Protein AF-A0A7L6AVQ7-F1 (afdb_monomer)

Organism: NCBI:txid2799669

Nearest PDB structures (foldseek):
  5x3t-assembly1_G  TM=7.100E-01  e=9.113E-01  Mycobacterium tuberculosis H37Rv
  6gts-assembly1_C-2  TM=5.602E-01  e=6.843E-01  Escherichia coli
  3d1l-assembly1_B  TM=2.870E-01  e=8.389E+00  Bacteroides fragilis NCTC 9343

Secondary structure (DSSP, 8-state):
-----PPPS------HHHHHHHHHHHHHTT--HHHHHHHHHHHHHTT----------HHHHHHHHHHHHHHHHHHHHHHHHHHHHHHHT--

Structure (mmCIF, N/CA/C/O backbone):
data_AF-A0A7L6AVQ7-F1
#
_entry.id   AF-A0A7L6AVQ7-F1
#
loop_
_atom_site.group_PDB
_atom_site.id
_atom_site.type_symbol
_atom_site.label_atom_id
_atom_site.label_alt_id
_atom_site.label_comp_id
_atom_site.label_asym_id
_atom_site.label_entity_id
_atom_site.label_seq_id
_atom_site.pdbx_PDB_ins_code
_atom_site.Cartn_x
_atom_site.Cartn_y
_atom_site.Cartn_z
_atom_site.occupancy
_atom_site.B_iso_or_equiv
_atom_site.auth_seq_id
_atom_site.auth_comp_id
_atom_site.auth_asym_id
_atom_site.auth_atom_id
_atom_site.pdbx_PDB_model_num
ATOM 1 N N . MET A 1 1 ? -19.656 -10.918 31.002 1.00 39.38 1 MET A N 1
ATOM 2 C CA . MET A 1 1 ? -19.060 -10.572 29.698 1.00 39.38 1 MET A CA 1
ATOM 3 C C . MET A 1 1 ? -17.697 -11.236 29.667 1.00 39.38 1 MET A C 1
ATOM 5 O O . MET A 1 1 ? -16.861 -10.882 30.482 1.00 39.38 1 MET A O 1
ATOM 9 N N . THR A 1 2 ? -17.517 -12.289 28.874 1.00 48.72 2 THR A N 1
ATOM 10 C CA . THR A 1 2 ? -16.214 -12.951 28.711 1.00 48.72 2 THR A CA 1
ATOM 11 C C . THR A 1 2 ? -15.403 -12.140 27.712 1.00 48.72 2 THR A C 1
ATOM 13 O O . THR A 1 2 ? -15.638 -12.239 26.510 1.00 48.72 2 THR A O 1
ATOM 16 N N . GLU A 1 3 ? -14.512 -11.286 28.213 1.00 60.28 3 GLU A N 1
ATOM 17 C CA . GLU A 1 3 ? -13.480 -10.653 27.394 1.00 60.28 3 GLU A CA 1
ATOM 18 C C . GLU A 1 3 ? -12.565 -11.758 26.868 1.00 60.28 3 GLU A C 1
ATOM 20 O O . GLU A 1 3 ? -11.874 -12.439 27.627 1.00 60.28 3 GLU A O 1
ATOM 25 N N . ASP A 1 4 ? -12.627 -11.987 25.561 1.00 62.00 4 ASP A N 1
ATOM 26 C CA . ASP A 1 4 ? -11.739 -12.898 24.860 1.00 62.00 4 ASP A CA 1
ATOM 27 C C . ASP A 1 4 ? -10.319 -12.305 24.902 1.00 62.00 4 ASP A C 1
ATOM 29 O O . ASP A 1 4 ? -9.929 -11.491 24.071 1.00 62.00 4 ASP A O 1
ATOM 33 N N . THR A 1 5 ? -9.557 -12.652 25.941 1.00 63.38 5 THR A N 1
ATOM 34 C CA . THR A 1 5 ? -8.178 -12.196 26.197 1.00 63.38 5 THR A CA 1
ATOM 35 C C . THR A 1 5 ? -7.145 -12.983 25.392 1.00 63.38 5 THR A C 1
ATOM 37 O O . THR A 1 5 ? -5.979 -13.078 25.785 1.00 63.38 5 THR A O 1
ATOM 40 N N . ARG A 1 6 ? -7.540 -13.572 24.254 1.00 65.25 6 ARG A N 1
ATOM 41 C CA . ARG A 1 6 ? -6.580 -14.240 23.378 1.00 65.25 6 ARG A CA 1
ATOM 42 C C . ARG A 1 6 ? -5.619 -13.169 22.845 1.00 65.25 6 ARG A C 1
ATOM 44 O O . ARG A 1 6 ? -6.080 -12.206 22.228 1.00 65.25 6 ARG A O 1
ATOM 51 N N . PRO A 1 7 ? -4.299 -13.282 23.101 1.00 59.19 7 PRO A N 1
ATOM 52 C CA . PRO A 1 7 ? -3.330 -12.350 22.542 1.00 59.19 7 PRO A CA 1
ATOM 53 C C . PRO A 1 7 ? -3.534 -12.324 21.032 1.00 59.19 7 PRO A C 1
ATOM 55 O O . PRO A 1 7 ? -3.707 -13.388 20.433 1.00 59.19 7 PRO A O 1
ATOM 58 N N . GLN A 1 8 ? -3.583 -11.121 20.449 1.00 57.97 8 GLN A N 1
ATOM 59 C CA . GLN A 1 8 ? -3.903 -10.959 19.033 1.00 57.97 8 GLN A CA 1
ATOM 60 C C . GLN A 1 8 ? -3.062 -11.941 18.214 1.00 57.97 8 GLN A C 1
ATOM 62 O O . GLN A 1 8 ? -1.828 -11.895 18.302 1.00 57.97 8 GLN A O 1
ATOM 67 N N . PRO A 1 9 ? -3.704 -12.891 17.512 1.00 59.72 9 PRO A N 1
ATOM 68 C CA . PRO A 1 9 ? -2.977 -13.978 16.901 1.00 59.72 9 PRO A CA 1
ATOM 69 C C . PRO A 1 9 ? -2.121 -13.375 15.790 1.00 59.72 9 PRO A C 1
ATOM 71 O O . PRO A 1 9 ? -2.636 -12.745 14.871 1.00 59.72 9 PRO A O 1
ATOM 74 N N . TYR A 1 10 ? -0.809 -13.574 15.921 1.00 56.84 10 TYR A N 1
ATOM 75 C CA . TYR A 1 10 ? 0.250 -13.156 15.001 1.00 56.84 10 TYR A CA 1
ATOM 76 C C . TYR A 1 10 ? 0.532 -11.645 14.978 1.00 56.84 10 TYR A C 1
ATOM 78 O O . TYR A 1 10 ? -0.119 -10.857 14.297 1.00 56.84 10 TYR A O 1
ATOM 86 N N . SER A 1 11 ? 1.607 -11.238 15.661 1.00 64.94 11 SER A N 1
ATOM 87 C CA . SER A 1 11 ? 2.246 -9.956 15.380 1.00 64.94 11 SER A CA 1
ATOM 88 C C . SER A 1 11 ? 2.827 -10.005 13.967 1.00 64.94 11 SER A C 1
ATOM 90 O O . SER A 1 11 ? 3.843 -10.658 13.717 1.00 64.94 11 SER A O 1
ATOM 92 N N . LEU A 1 12 ? 2.161 -9.340 13.019 1.00 69.62 12 LEU A N 1
ATOM 93 C CA . LEU A 1 12 ? 2.682 -9.185 11.667 1.00 69.62 12 LEU A CA 1
ATOM 94 C C . LEU A 1 12 ? 4.066 -8.526 11.761 1.00 69.62 12 LEU A C 1
ATOM 96 O O . LEU A 1 12 ? 4.195 -7.376 12.190 1.00 69.62 12 LEU A O 1
ATOM 100 N N . ARG A 1 13 ? 5.114 -9.270 11.391 1.00 76.25 13 ARG A N 1
ATOM 101 C CA . ARG A 1 13 ? 6.487 -8.759 11.328 1.00 76.25 13 ARG A CA 1
ATOM 102 C C . ARG A 1 13 ? 6.633 -7.900 10.079 1.00 76.25 13 ARG A C 1
ATOM 104 O O . ARG A 1 13 ? 7.149 -8.346 9.062 1.00 76.25 13 ARG A O 1
ATOM 111 N N . LEU A 1 14 ? 6.112 -6.683 10.161 1.00 76.56 14 LEU A N 1
ATOM 112 C CA . LEU A 1 14 ? 6.280 -5.657 9.142 1.00 76.56 14 LEU A CA 1
ATOM 113 C C . LEU A 1 14 ? 7.5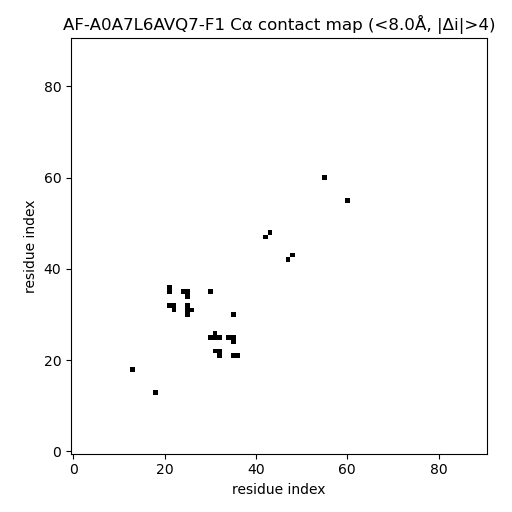92 -4.916 9.381 1.00 76.56 14 LEU A C 1
ATOM 115 O O . LEU A 1 14 ? 7.946 -4.621 10.526 1.00 76.56 14 LEU A O 1
ATOM 119 N N . GLU A 1 15 ? 8.281 -4.569 8.298 1.00 84.19 15 GLU A N 1
ATOM 120 C CA . GLU A 1 15 ? 9.369 -3.600 8.372 1.00 84.19 15 GLU A CA 1
ATOM 121 C C . GLU A 1 15 ? 8.857 -2.274 8.958 1.00 84.19 15 GLU A C 1
ATOM 123 O O . GLU A 1 15 ? 7.715 -1.874 8.685 1.00 84.19 15 GLU A O 1
ATOM 128 N N . PRO A 1 16 ? 9.676 -1.576 9.764 1.00 80.12 16 PRO A N 1
ATOM 129 C CA . PRO A 1 16 ? 9.242 -0.375 10.472 1.00 80.12 16 PRO A CA 1
ATOM 130 C C . PRO A 1 16 ? 8.778 0.731 9.516 1.00 80.12 16 PRO A C 1
ATOM 132 O O . PRO A 1 16 ? 7.815 1.433 9.823 1.00 80.12 16 PRO A O 1
ATOM 135 N N . GLU A 1 17 ? 9.391 0.844 8.335 1.00 84.19 17 GLU A N 1
ATOM 136 C CA . GLU A 1 17 ? 8.970 1.804 7.310 1.00 84.19 17 GLU A CA 1
ATOM 137 C C . GLU A 1 17 ? 7.582 1.482 6.755 1.00 84.19 17 GLU A C 1
ATOM 139 O O . GLU A 1 17 ? 6.711 2.351 6.684 1.00 84.19 17 GLU A O 1
ATOM 144 N N . THR A 1 18 ? 7.351 0.219 6.399 1.00 84.44 18 THR A N 1
ATOM 145 C CA . THR A 1 18 ? 6.065 -0.255 5.879 1.00 84.44 18 THR A CA 1
ATOM 146 C C . THR A 1 18 ? 4.962 -0.057 6.908 1.00 84.44 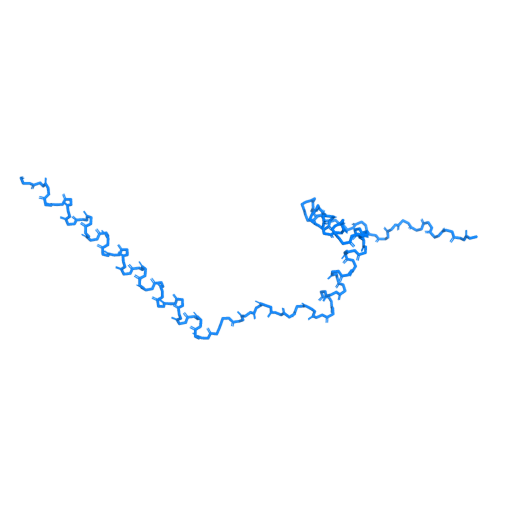18 THR A C 1
ATOM 148 O O . THR A 1 18 ? 3.889 0.452 6.587 1.00 84.44 18 THR A O 1
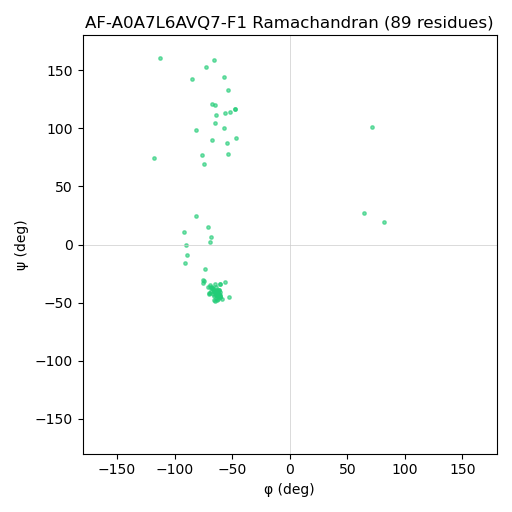ATOM 151 N N . ARG A 1 19 ? 5.243 -0.368 8.176 1.00 84.75 19 ARG A N 1
ATOM 152 C CA . ARG A 1 19 ? 4.307 -0.129 9.272 1.00 84.75 19 ARG A CA 1
ATOM 153 C C . ARG A 1 19 ? 3.965 1.357 9.419 1.00 84.75 19 ARG A C 1
ATOM 155 O O . ARG A 1 19 ? 2.788 1.684 9.536 1.00 84.75 19 ARG A O 1
ATOM 162 N N . ALA A 1 20 ? 4.955 2.249 9.361 1.00 85.69 20 ALA A N 1
ATOM 163 C CA . ALA A 1 20 ? 4.723 3.691 9.450 1.00 85.69 20 ALA A CA 1
ATOM 164 C C . ALA A 1 20 ? 3.830 4.210 8.309 1.00 85.69 20 ALA A C 1
ATOM 166 O O . ALA A 1 20 ? 2.936 5.026 8.543 1.00 85.69 20 ALA A O 1
ATOM 167 N N . ARG A 1 21 ? 4.016 3.698 7.084 1.00 87.31 21 ARG A N 1
ATOM 168 C CA . ARG A 1 21 ? 3.172 4.051 5.930 1.00 87.31 21 ARG A CA 1
ATOM 169 C C . ARG A 1 21 ? 1.723 3.614 6.132 1.00 87.31 21 ARG A C 1
ATOM 171 O O . ARG A 1 21 ? 0.811 4.415 5.935 1.00 87.31 21 ARG A O 1
ATOM 178 N N . ILE A 1 22 ? 1.504 2.372 6.562 1.00 87.44 22 ILE A N 1
ATOM 179 C CA . ILE A 1 22 ? 0.148 1.853 6.788 1.00 87.44 22 ILE A CA 1
ATOM 180 C C . ILE A 1 22 ? -0.513 2.578 7.970 1.00 87.44 22 ILE A C 1
ATOM 182 O O . ILE A 1 22 ? -1.692 2.909 7.895 1.00 87.44 22 ILE A O 1
ATOM 186 N N . GLU A 1 23 ? 0.229 2.909 9.032 1.00 87.00 23 GLU A N 1
ATOM 187 C CA . GLU A 1 23 ? -0.290 3.718 10.143 1.00 87.00 23 GLU A CA 1
ATOM 188 C C . GLU A 1 23 ? -0.700 5.130 9.697 1.00 87.00 23 GLU A C 1
ATOM 190 O O . GLU A 1 23 ? -1.732 5.634 10.145 1.00 87.00 23 GLU A O 1
ATOM 195 N N . ALA A 1 24 ? 0.061 5.769 8.805 1.00 89.75 24 ALA A N 1
ATOM 196 C CA . ALA A 1 24 ? -0.305 7.068 8.243 1.00 89.75 24 ALA A CA 1
ATOM 197 C C . ALA A 1 24 ? -1.600 6.984 7.418 1.00 89.75 24 ALA A C 1
ATOM 199 O O . ALA A 1 24 ? -2.496 7.812 7.592 1.00 89.75 24 ALA A O 1
ATOM 200 N N . LEU A 1 25 ? -1.737 5.946 6.586 1.00 88.12 25 LEU A N 1
ATOM 201 C CA . LEU A 1 25 ? -2.961 5.680 5.824 1.00 88.12 25 LEU A CA 1
ATOM 202 C C . LEU A 1 25 ? -4.152 5.381 6.741 1.00 88.12 25 LEU A C 1
ATOM 204 O O . LEU A 1 25 ? -5.247 5.896 6.520 1.00 88.12 25 LEU A O 1
ATOM 208 N N . ALA A 1 26 ? -3.949 4.593 7.795 1.00 88.88 26 ALA A N 1
ATOM 209 C CA . ALA A 1 26 ? -4.989 4.275 8.764 1.00 88.88 26 ALA A CA 1
ATOM 210 C C . ALA A 1 26 ? -5.479 5.541 9.486 1.00 88.88 26 ALA A C 1
ATOM 212 O O . ALA A 1 26 ? -6.685 5.775 9.567 1.00 88.88 26 ALA A O 1
ATOM 213 N N . LYS A 1 27 ? -4.553 6.409 9.922 1.00 89.31 27 LYS A N 1
ATOM 214 C CA . LYS A 1 27 ? -4.875 7.706 10.540 1.00 89.31 27 LYS A CA 1
ATOM 215 C C . LYS A 1 27 ? -5.633 8.629 9.590 1.00 89.31 27 LYS A C 1
ATOM 217 O O . LYS A 1 27 ? -6.621 9.222 10.009 1.00 89.31 27 LYS A O 1
ATOM 222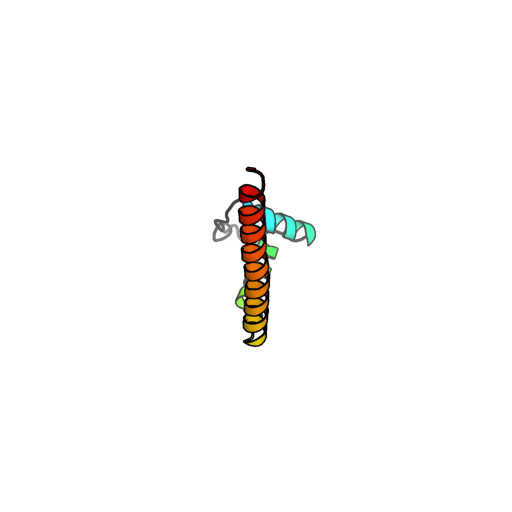 N N . ALA A 1 28 ? -5.218 8.715 8.325 1.00 90.12 28 ALA A N 1
ATOM 223 C CA . ALA A 1 28 ? -5.903 9.528 7.318 1.00 90.12 28 ALA A CA 1
ATOM 224 C C . ALA A 1 28 ? -7.357 9.076 7.087 1.00 90.12 28 ALA A C 1
ATOM 226 O O . ALA A 1 28 ? -8.235 9.903 6.868 1.00 90.12 28 ALA A O 1
ATOM 227 N N . ASN A 1 29 ? -7.617 7.771 7.194 1.00 87.00 29 ASN A N 1
ATOM 228 C CA . ASN A 1 29 ? -8.948 7.184 7.040 1.00 87.00 29 ASN A CA 1
ATOM 229 C C . ASN A 1 29 ? -9.744 7.086 8.356 1.00 87.00 29 ASN A C 1
ATOM 231 O O . ASN A 1 29 ? -10.864 6.574 8.348 1.00 87.00 29 ASN A O 1
ATOM 235 N N . GLY A 1 30 ? -9.182 7.525 9.489 1.00 90.19 30 GLY A N 1
ATOM 236 C CA . GLY A 1 30 ? -9.817 7.409 10.806 1.00 90.19 30 GLY A CA 1
ATOM 237 C C . GLY A 1 30 ? -10.016 5.964 11.283 1.00 90.19 30 GLY A C 1
ATOM 238 O O . GLY A 1 30 ? -10.948 5.686 12.034 1.00 90.19 30 GLY A O 1
ATOM 239 N N . ARG A 1 31 ? -9.176 5.025 10.829 1.00 88.19 31 ARG A N 1
ATOM 240 C CA . ARG A 1 31 ? -9.273 3.587 11.133 1.00 88.19 31 ARG A CA 1
ATOM 241 C C . ARG A 1 31 ? -8.102 3.110 11.987 1.00 88.19 31 ARG A C 1
ATOM 243 O O . ARG A 1 31 ? -7.047 3.738 12.044 1.00 88.19 31 ARG A O 1
ATOM 250 N N . SER A 1 32 ? -8.281 1.960 12.639 1.00 87.56 32 SER A N 1
ATOM 251 C CA . SER A 1 32 ? -7.178 1.272 13.317 1.00 87.56 32 SER A CA 1
ATOM 252 C C . SER A 1 32 ? -6.224 0.637 12.298 1.00 87.56 32 SER A C 1
ATOM 254 O O . SER A 1 32 ? -6.646 0.253 11.204 1.00 87.56 32 SER A O 1
ATOM 256 N N . LEU A 1 33 ? -4.949 0.486 12.672 1.00 85.38 33 LEU A N 1
ATOM 257 C CA . LEU A 1 33 ? -3.936 -0.166 11.834 1.00 85.38 33 LEU A CA 1
ATOM 258 C C . LEU A 1 33 ? -4.395 -1.558 11.375 1.00 85.38 33 LEU A C 1
ATOM 260 O O . LEU A 1 33 ? -4.308 -1.878 10.195 1.00 85.38 33 LEU A O 1
ATOM 264 N N . ASN A 1 34 ? -4.950 -2.356 12.287 1.00 84.81 34 ASN A N 1
ATOM 265 C CA . ASN A 1 34 ? -5.390 -3.718 11.985 1.00 84.81 34 ASN A CA 1
ATOM 266 C C . ASN A 1 34 ? -6.552 -3.740 10.992 1.00 84.81 34 ASN A C 1
ATOM 268 O O . ASN A 1 34 ? -6.562 -4.563 10.084 1.00 84.81 34 ASN A O 1
ATOM 272 N N . THR A 1 35 ? -7.507 -2.816 11.132 1.00 86.19 35 THR A N 1
ATOM 273 C CA . THR A 1 35 ? -8.620 -2.680 10.182 1.00 86.19 35 THR A CA 1
ATOM 274 C C . THR A 1 35 ? -8.108 -2.311 8.793 1.00 86.19 35 THR A C 1
ATOM 276 O O . THR A 1 35 ? -8.571 -2.869 7.806 1.00 86.19 35 THR A O 1
ATOM 279 N N . GLN A 1 36 ? -7.137 -1.399 8.709 1.00 88.69 36 GLN A N 1
ATOM 280 C CA . GLN A 1 36 ? -6.540 -1.011 7.433 1.00 88.69 36 GLN A CA 1
ATOM 281 C C . GLN A 1 36 ? -5.787 -2.179 6.782 1.00 88.69 36 GLN A C 1
ATOM 283 O O . GLN A 1 36 ? -5.932 -2.394 5.584 1.00 88.69 36 GLN A O 1
ATOM 288 N N . ILE A 1 37 ? -5.026 -2.950 7.566 1.00 86.88 37 ILE A N 1
ATOM 289 C CA . ILE A 1 37 ? -4.315 -4.140 7.078 1.00 86.88 37 ILE A CA 1
ATOM 290 C C . ILE A 1 37 ? -5.305 -5.188 6.566 1.00 86.88 37 ILE A C 1
ATOM 292 O O . ILE A 1 37 ? -5.114 -5.702 5.470 1.00 86.88 37 ILE A O 1
ATOM 296 N N . ALA A 1 38 ? -6.364 -5.483 7.325 1.00 87.19 38 ALA A N 1
ATOM 297 C CA . ALA A 1 38 ? -7.378 -6.452 6.920 1.00 87.19 38 ALA A CA 1
ATOM 298 C C . ALA A 1 38 ? -8.038 -6.051 5.594 1.00 87.19 38 ALA A C 1
ATOM 300 O O . ALA A 1 38 ? -8.066 -6.855 4.675 1.00 87.19 38 ALA A O 1
ATOM 301 N N . LEU A 1 39 ? -8.448 -4.785 5.452 1.00 87.19 39 LEU A N 1
ATOM 302 C CA . LEU A 1 39 ? -9.045 -4.280 4.211 1.00 87.19 39 LEU A CA 1
ATOM 303 C C . LEU A 1 39 ? -8.094 -4.377 3.015 1.00 87.19 39 LEU A C 1
ATOM 305 O O . LEU A 1 39 ? -8.509 -4.804 1.945 1.00 87.19 39 LEU A O 1
ATOM 309 N N . MET A 1 40 ? -6.824 -4.005 3.198 1.00 85.81 40 MET A N 1
ATOM 310 C CA . MET A 1 40 ? -5.822 -4.114 2.134 1.00 85.81 40 MET A CA 1
ATOM 311 C C . MET A 1 40 ? -5.590 -5.570 1.721 1.00 85.81 40 MET A C 1
ATOM 313 O O . MET A 1 40 ? -5.432 -5.849 0.538 1.00 85.81 40 MET A O 1
ATOM 317 N N . LEU A 1 41 ? -5.555 -6.498 2.681 1.00 86.88 41 LEU A N 1
ATOM 318 C CA . LEU A 1 41 ? -5.396 -7.925 2.401 1.00 86.88 41 LEU A CA 1
ATOM 319 C C . LEU A 1 41 ? -6.638 -8.512 1.733 1.00 86.88 41 LEU A C 1
ATOM 321 O O . LEU A 1 41 ? -6.495 -9.282 0.790 1.00 86.88 41 LEU A O 1
ATOM 325 N N . ASP A 1 42 ? -7.831 -8.132 2.187 1.00 87.25 42 ASP A N 1
ATOM 326 C CA . ASP A 1 42 ? -9.098 -8.548 1.586 1.00 87.25 42 ASP A CA 1
ATOM 327 C C . ASP A 1 42 ? -9.195 -8.059 0.138 1.00 87.25 42 ASP A C 1
ATOM 329 O O . ASP A 1 42 ? -9.543 -8.837 -0.744 1.00 87.25 42 ASP A O 1
ATOM 333 N N . GLU A 1 43 ? -8.816 -6.810 -0.140 1.00 86.31 43 GLU A N 1
ATOM 334 C CA . GLU A 1 43 ? -8.748 -6.253 -1.497 1.00 86.31 43 GLU A CA 1
ATOM 335 C C . GLU A 1 43 ? -7.723 -6.993 -2.371 1.00 86.31 43 GLU A C 1
ATOM 337 O O . GLU A 1 43 ? -8.007 -7.346 -3.519 1.00 86.31 43 GLU A O 1
ATOM 342 N N . TRP A 1 44 ? -6.549 -7.291 -1.810 1.00 82.38 44 TRP A N 1
ATOM 343 C CA . TRP A 1 44 ? -5.490 -8.040 -2.486 1.00 82.38 44 TRP A CA 1
ATOM 344 C C . TRP A 1 44 ? -5.933 -9.467 -2.841 1.00 82.38 44 TRP A C 1
ATOM 346 O O . TRP A 1 44 ? -5.712 -9.930 -3.959 1.00 82.38 44 TRP A O 1
ATOM 356 N N . LEU A 1 45 ? -6.597 -10.152 -1.905 1.00 84.12 45 LEU A N 1
ATOM 357 C CA . LEU A 1 45 ? -7.099 -11.521 -2.060 1.00 84.12 45 LEU A CA 1
ATOM 358 C C . LEU A 1 45 ? -8.346 -11.601 -2.947 1.00 84.12 45 LEU A C 1
ATOM 360 O O . LEU A 1 45 ? -8.523 -12.593 -3.650 1.00 84.12 45 LEU A O 1
ATOM 364 N N . ALA A 1 46 ? -9.189 -10.567 -2.954 1.00 81.56 46 ALA A N 1
ATOM 365 C CA . ALA A 1 46 ? -10.391 -10.489 -3.783 1.00 81.56 46 ALA A CA 1
ATOM 366 C C . ALA A 1 46 ? -10.096 -10.331 -5.287 1.00 81.56 46 ALA A C 1
ATOM 368 O O . ALA A 1 46 ? -11.025 -10.229 -6.086 1.00 81.56 46 ALA A O 1
ATOM 369 N N . GLY A 1 47 ? -8.822 -10.323 -5.694 1.00 63.94 47 GLY A N 1
ATOM 370 C CA . GLY A 1 47 ? -8.429 -10.130 -7.089 1.00 63.94 47 GLY A CA 1
ATOM 371 C C . GLY A 1 47 ? -8.393 -8.659 -7.503 1.00 63.94 47 GLY A C 1
ATOM 372 O O . GLY A 1 47 ? -8.386 -8.368 -8.694 1.00 63.94 47 GLY A O 1
ATOM 373 N N . GLY A 1 48 ? -8.322 -7.735 -6.536 1.00 56.97 48 GLY A N 1
ATOM 374 C CA . GLY A 1 48 ? -8.115 -6.300 -6.750 1.00 56.97 48 GLY A CA 1
ATOM 375 C C . GLY A 1 48 ? -6.722 -5.931 -7.269 1.00 56.97 48 GLY A C 1
ATOM 376 O O . GLY A 1 48 ? -6.430 -4.755 -7.443 1.00 56.97 48 GLY A O 1
ATOM 377 N N . HIS A 1 49 ? -5.877 -6.912 -7.600 1.00 53.88 49 HIS A N 1
ATOM 378 C CA . HIS A 1 49 ? -4.912 -6.737 -8.685 1.00 53.88 49 HIS A CA 1
ATOM 379 C C . HIS A 1 49 ? -5.664 -6.807 -10.012 1.00 53.88 49 HIS A C 1
ATOM 381 O O . HIS A 1 49 ? -5.500 -7.737 -10.800 1.00 53.88 49 HIS A O 1
ATOM 387 N N . ALA A 1 50 ? -6.475 -5.780 -10.281 1.00 52.00 50 ALA A N 1
ATOM 388 C CA . ALA A 1 50 ? -6.499 -5.275 -11.637 1.00 52.00 50 ALA A CA 1
ATOM 389 C C . ALA A 1 50 ? -5.046 -4.902 -11.915 1.00 52.00 50 ALA A C 1
ATOM 391 O O . ALA A 1 50 ? -4.531 -3.921 -11.385 1.00 52.00 50 ALA A O 1
ATOM 392 N N . ASP A 1 51 ? -4.370 -5.798 -12.616 1.00 53.81 51 ASP A N 1
ATOM 393 C CA . ASP A 1 51 ? -3.068 -5.601 -13.202 1.00 53.81 51 ASP A CA 1
ATOM 394 C C . ASP A 1 51 ? -3.083 -4.237 -13.916 1.00 53.81 51 ASP A C 1
ATOM 396 O O . ASP A 1 51 ? -3.462 -4.115 -15.074 1.00 53.81 51 ASP A O 1
ATOM 400 N N . GLU A 1 52 ? -2.679 -3.172 -13.216 1.00 53.78 52 GLU A N 1
ATOM 401 C CA . GLU A 1 52 ? -2.108 -1.991 -13.860 1.00 53.78 52 GLU A CA 1
ATOM 402 C C . GLU A 1 52 ? -0.704 -2.315 -14.399 1.00 53.78 52 GLU A C 1
ATOM 404 O O . GLU A 1 52 ? 0.025 -1.429 -14.845 1.00 53.78 52 GLU A O 1
ATOM 409 N N . GLY A 1 53 ? -0.344 -3.600 -14.501 1.00 52.56 53 GLY A N 1
ATOM 410 C CA . GLY A 1 53 ? 0.262 -4.099 -15.720 1.00 52.56 53 GLY A CA 1
ATOM 411 C C . GLY A 1 53 ? -0.625 -3.760 -16.918 1.00 52.56 53 GLY A C 1
ATOM 412 O O . GLY A 1 53 ? -1.265 -4.607 -17.533 1.00 52.56 53 GLY A O 1
ATOM 413 N N . LYS A 1 54 ? -0.564 -2.498 -17.357 1.00 57.00 54 LYS A N 1
ATOM 414 C CA . LYS A 1 54 ? -0.562 -2.226 -18.790 1.00 57.00 54 LYS A CA 1
ATOM 415 C C . LYS A 1 54 ? 0.594 -3.047 -19.344 1.00 57.00 54 LYS A C 1
ATOM 417 O O . LYS A 1 54 ? 1.727 -2.571 -19.387 1.00 57.00 54 LYS A O 1
ATOM 422 N N . GLY A 1 55 ? 0.322 -4.304 -19.694 1.00 56.62 55 GLY A N 1
ATOM 423 C CA . GLY A 1 55 ? 1.212 -5.094 -20.516 1.00 56.62 55 GLY A CA 1
ATOM 424 C C . GLY A 1 55 ? 1.574 -4.194 -21.681 1.00 56.62 55 GLY A C 1
ATOM 425 O O . GLY A 1 55 ? 0.681 -3.709 -22.378 1.00 56.62 55 GLY A O 1
ATOM 426 N N . LEU A 1 56 ? 2.860 -3.859 -21.791 1.00 65.06 56 LEU A N 1
ATOM 427 C CA . LEU A 1 56 ? 3.351 -2.984 -22.844 1.00 65.06 56 LEU A CA 1
ATOM 428 C C . LEU A 1 56 ? 2.849 -3.564 -24.160 1.00 65.06 56 LEU A C 1
ATOM 430 O O . LEU A 1 56 ? 3.204 -4.686 -24.528 1.00 65.06 56 LEU A O 1
ATOM 434 N N . THR A 1 57 ? 1.974 -2.824 -24.833 1.00 77.25 57 THR A N 1
ATOM 435 C CA . THR A 1 57 ? 1.508 -3.241 -26.149 1.00 77.25 57 THR A CA 1
ATOM 436 C C . THR A 1 57 ? 2.695 -3.203 -27.106 1.00 77.25 57 THR A C 1
ATOM 438 O O . THR A 1 57 ? 3.701 -2.526 -26.861 1.00 77.25 57 THR A O 1
ATOM 441 N N . VAL A 1 58 ? 2.610 -3.933 -28.215 1.00 80.50 58 VAL A N 1
ATOM 442 C CA . VAL A 1 58 ? 3.669 -3.910 -29.235 1.00 80.50 58 VAL A CA 1
ATOM 443 C C . VAL A 1 58 ? 3.907 -2.470 -29.725 1.00 80.50 58 VAL A C 1
ATOM 445 O O . VAL A 1 58 ? 5.045 -2.078 -29.992 1.00 80.50 58 VAL A O 1
ATOM 448 N N . GLU A 1 59 ? 2.860 -1.647 -29.749 1.00 81.62 59 GLU A N 1
ATOM 449 C CA . GLU A 1 59 ? 2.903 -0.214 -30.034 1.00 81.62 59 GLU A CA 1
ATOM 450 C C . GLU A 1 59 ? 3.726 0.582 -29.008 1.00 81.62 59 GLU A C 1
ATOM 452 O O . GLU A 1 59 ? 4.510 1.451 -29.400 1.00 81.62 59 GLU A O 1
ATOM 457 N N . ASP A 1 60 ? 3.615 0.274 -27.714 1.00 82.94 60 ASP A N 1
ATOM 458 C CA . ASP A 1 60 ? 4.416 0.920 -26.669 1.00 82.94 60 ASP A CA 1
ATOM 459 C C . ASP A 1 60 ? 5.899 0.567 -26.796 1.00 82.94 60 ASP A C 1
ATOM 461 O O . ASP A 1 60 ? 6.755 1.452 -26.725 1.00 82.94 60 ASP A O 1
ATOM 465 N N . VAL A 1 61 ? 6.209 -0.703 -27.076 1.00 83.75 61 VAL A N 1
ATOM 466 C CA . VAL A 1 61 ? 7.587 -1.158 -27.322 1.00 83.75 61 VAL A CA 1
ATOM 467 C C . VAL A 1 61 ? 8.168 -0.480 -28.566 1.00 83.75 61 VAL A C 1
ATOM 469 O O . VAL A 1 61 ? 9.309 -0.015 -28.543 1.00 83.75 61 VAL A O 1
ATOM 472 N N . ARG A 1 62 ? 7.381 -0.351 -29.644 1.00 82.88 62 ARG A N 1
ATOM 473 C CA . ARG A 1 62 ? 7.799 0.342 -30.873 1.00 82.88 62 ARG A CA 1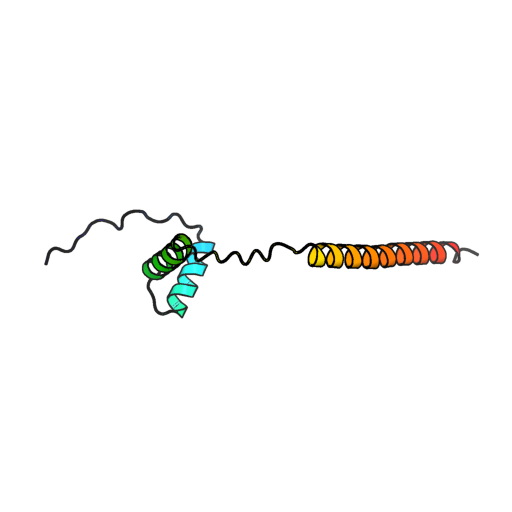
ATOM 474 C C . ARG A 1 62 ? 8.068 1.828 -30.631 1.00 82.88 62 ARG A C 1
ATOM 476 O O . ARG A 1 62 ? 9.027 2.367 -31.183 1.00 82.88 62 ARG A O 1
ATOM 483 N N . ARG A 1 63 ? 7.249 2.484 -29.807 1.00 85.19 63 ARG A N 1
ATOM 484 C CA . ARG A 1 63 ? 7.436 3.887 -29.419 1.00 85.19 63 ARG A CA 1
ATOM 485 C C . ARG A 1 63 ? 8.721 4.081 -28.610 1.00 85.19 63 ARG A C 1
ATOM 487 O O . ARG A 1 63 ? 9.522 4.938 -28.971 1.00 85.19 63 ARG A O 1
ATOM 494 N N . ILE A 1 64 ? 8.953 3.246 -27.595 1.00 83.94 64 ILE A N 1
ATOM 495 C CA . ILE A 1 64 ? 10.176 3.288 -26.775 1.00 83.94 64 ILE A CA 1
ATOM 496 C C . ILE A 1 64 ? 11.417 3.046 -27.645 1.00 83.94 64 ILE A C 1
ATOM 498 O O . ILE A 1 64 ? 12.406 3.769 -27.535 1.00 83.94 64 ILE A O 1
ATOM 502 N N . ALA A 1 65 ? 11.365 2.074 -28.562 1.00 81.44 65 ALA A N 1
ATOM 503 C CA . ALA A 1 65 ? 12.473 1.795 -29.471 1.00 81.44 65 ALA A CA 1
ATOM 504 C C . ALA A 1 65 ? 12.811 2.996 -30.375 1.00 81.44 65 ALA A C 1
ATOM 506 O O . ALA A 1 65 ? 13.987 3.299 -30.571 1.00 81.44 65 ALA A O 1
ATOM 507 N N . ALA A 1 66 ? 11.803 3.704 -30.897 1.00 79.25 66 ALA A N 1
ATOM 508 C CA . ALA A 1 66 ? 12.016 4.897 -31.717 1.00 79.25 66 ALA A CA 1
ATOM 509 C C . ALA A 1 66 ? 12.660 6.046 -30.922 1.00 79.25 66 ALA A C 1
ATOM 511 O O . ALA A 1 66 ? 13.582 6.697 -31.417 1.00 79.25 66 ALA A O 1
ATOM 512 N N . GLU A 1 67 ? 12.222 6.255 -29.681 1.00 78.31 67 GLU A N 1
ATOM 513 C CA . GLU A 1 67 ? 12.750 7.300 -28.800 1.00 78.31 67 GLU A CA 1
ATOM 514 C C . GLU A 1 67 ? 14.215 7.039 -28.416 1.00 78.31 67 GLU A C 1
ATOM 516 O O . GLU A 1 67 ? 15.063 7.928 -28.519 1.00 78.31 67 GLU A O 1
ATOM 521 N N . VAL A 1 68 ? 14.556 5.793 -28.068 1.00 79.44 68 VAL A N 1
ATOM 522 C CA . VAL A 1 68 ? 15.944 5.393 -27.785 1.00 79.44 68 VAL A CA 1
ATOM 523 C C . VAL A 1 68 ? 16.836 5.578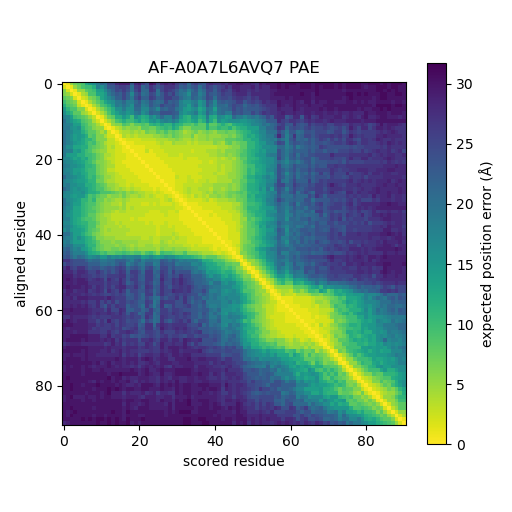 -29.019 1.00 79.44 68 VAL A C 1
ATOM 525 O O . VAL A 1 68 ? 17.967 6.055 -28.893 1.00 79.44 68 VAL A O 1
ATOM 528 N N . PHE A 1 69 ? 16.341 5.271 -30.222 1.00 67.06 69 PHE A N 1
ATOM 529 C CA . PHE A 1 69 ? 17.088 5.488 -31.466 1.00 67.06 69 PHE A CA 1
ATOM 530 C C . PHE A 1 69 ? 17.336 6.972 -31.768 1.00 67.06 69 PHE A C 1
ATOM 532 O O . PHE A 1 69 ? 18.425 7.343 -32.203 1.00 67.06 69 PHE A O 1
ATOM 539 N N . GLN A 1 70 ? 16.360 7.843 -31.518 1.00 63.84 70 GLN A N 1
ATOM 540 C CA . GLN A 1 70 ? 16.527 9.284 -31.724 1.00 63.84 70 GLN A CA 1
ATOM 541 C C . GLN A 1 70 ? 17.480 9.899 -30.694 1.00 63.84 70 GLN A C 1
ATOM 543 O O . GLN A 1 70 ? 18.373 10.663 -31.063 1.00 63.84 70 GLN A O 1
ATOM 548 N N . ASN A 1 71 ? 17.359 9.512 -29.424 1.00 62.44 71 ASN A N 1
ATOM 549 C CA . ASN A 1 71 ? 18.240 10.002 -28.364 1.00 62.44 71 ASN A CA 1
ATOM 550 C C . ASN A 1 71 ? 19.687 9.518 -28.545 1.00 62.44 71 ASN A C 1
ATOM 552 O O . ASN A 1 71 ? 20.628 10.290 -28.355 1.00 62.44 71 ASN A O 1
ATOM 556 N N . SER A 1 72 ? 19.888 8.276 -28.994 1.00 58.03 72 SER A N 1
ATOM 557 C CA . SER A 1 72 ? 21.228 7.772 -29.333 1.00 58.03 72 SER A CA 1
ATOM 558 C C . SER A 1 72 ? 21.815 8.432 -30.589 1.00 58.03 72 SER A C 1
ATOM 560 O O . SER A 1 72 ? 23.010 8.723 -30.616 1.00 58.03 72 SER A O 1
ATOM 562 N N . ALA A 1 73 ? 21.004 8.774 -31.597 1.00 55.66 73 ALA A N 1
ATOM 563 C CA . ALA A 1 73 ? 21.469 9.532 -32.763 1.00 55.66 73 ALA A CA 1
ATOM 564 C C . ALA A 1 73 ? 21.934 10.961 -32.409 1.00 55.66 73 ALA A C 1
ATOM 566 O O . ALA A 1 73 ? 22.895 11.466 -32.998 1.00 55.66 73 ALA A O 1
ATOM 567 N N . ILE A 1 74 ? 21.293 11.605 -31.426 1.00 55.44 74 ILE A N 1
ATOM 568 C CA . ILE A 1 74 ? 21.712 12.918 -30.908 1.00 55.44 74 ILE A CA 1
ATOM 569 C C . ILE A 1 74 ? 23.040 12.800 -30.146 1.00 55.44 74 ILE A C 1
ATOM 571 O O . ILE A 1 74 ? 23.933 13.625 -30.355 1.00 55.44 74 ILE A O 1
ATOM 575 N N . ALA A 1 75 ? 23.214 11.756 -29.328 1.00 53.53 75 ALA A N 1
ATOM 576 C CA . ALA A 1 75 ? 24.460 11.518 -28.596 1.00 53.53 75 ALA A CA 1
ATOM 577 C C . ALA A 1 75 ? 25.663 11.322 -29.542 1.00 53.53 75 ALA A C 1
ATOM 579 O O . ALA A 1 75 ? 26.683 11.990 -29.387 1.00 53.53 75 ALA A O 1
ATOM 580 N N . ILE A 1 76 ? 25.506 10.525 -30.608 1.00 54.59 76 ILE A N 1
ATOM 581 C CA . ILE A 1 76 ? 26.578 10.280 -31.592 1.00 54.59 76 ILE A CA 1
ATOM 582 C C . ILE A 1 76 ? 26.976 11.567 -32.342 1.00 54.59 76 ILE A C 1
ATOM 584 O O . ILE A 1 76 ? 28.155 11.772 -32.647 1.00 54.59 76 ILE A O 1
ATOM 588 N N . ASN A 1 77 ? 26.022 12.456 -32.643 1.00 53.84 77 ASN A N 1
ATOM 589 C CA . ASN A 1 77 ? 26.323 13.736 -33.295 1.00 53.84 77 ASN A CA 1
ATOM 590 C C . ASN A 1 77 ? 26.963 14.757 -32.340 1.00 53.84 77 ASN A C 1
ATOM 592 O O . ASN A 1 77 ? 27.813 15.532 -32.780 1.00 53.84 77 ASN A O 1
ATOM 596 N N . SER A 1 78 ? 26.609 14.744 -31.051 1.00 53.38 78 SER A N 1
ATOM 597 C CA . SER A 1 78 ? 27.261 15.583 -30.036 1.00 53.38 78 SER A CA 1
ATOM 598 C C . SER A 1 78 ? 28.738 15.205 -29.873 1.00 53.38 78 SER A C 1
ATOM 600 O O . SER A 1 78 ? 29.613 16.071 -29.956 1.00 53.38 78 SER A O 1
ATOM 602 N N . ASP A 1 79 ? 29.035 13.905 -29.780 1.00 53.53 79 ASP A N 1
ATOM 603 C CA . ASP A 1 79 ? 30.407 13.406 -29.631 1.00 53.53 79 ASP A CA 1
ATOM 604 C C . ASP A 1 79 ? 31.260 13.657 -30.886 1.00 53.53 79 ASP A C 1
ATOM 606 O O . ASP A 1 79 ? 32.424 14.060 -30.790 1.00 53.53 79 ASP A O 1
ATOM 610 N N . ARG A 1 80 ? 30.674 13.532 -32.089 1.00 50.94 80 ARG A N 1
ATOM 611 C CA . ARG A 1 80 ? 31.346 13.916 -33.347 1.00 50.94 80 ARG A CA 1
ATOM 612 C C . ARG A 1 80 ? 31.619 15.417 -33.439 1.00 50.94 80 ARG A C 1
ATOM 614 O O . ARG A 1 80 ? 32.695 15.800 -33.898 1.00 50.94 80 ARG A O 1
ATOM 621 N N . CYS A 1 81 ? 30.691 16.268 -33.005 1.00 48.88 81 CYS A N 1
ATOM 622 C CA . CYS A 1 81 ? 30.892 17.719 -32.992 1.00 48.88 81 CYS A CA 1
ATOM 623 C C . CYS A 1 81 ? 31.958 18.145 -31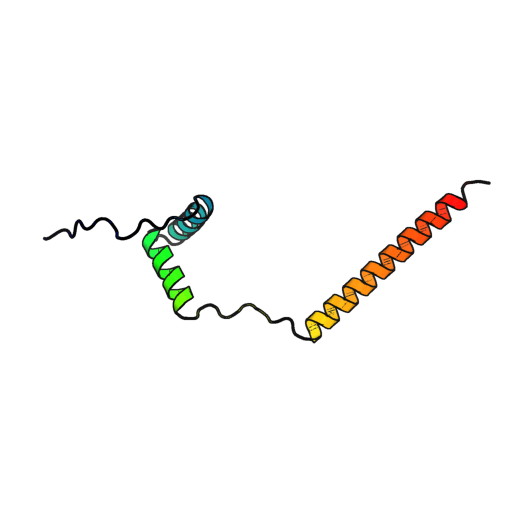.972 1.00 48.88 81 CYS A C 1
ATOM 625 O O . CYS A 1 81 ? 32.755 19.036 -32.270 1.00 48.88 81 CYS A O 1
ATOM 627 N N . HIS A 1 82 ? 32.032 17.490 -30.810 1.00 53.78 82 HIS A N 1
ATOM 628 C CA . HIS A 1 82 ? 33.072 17.762 -29.816 1.00 53.78 82 HIS A CA 1
ATOM 629 C C . HIS A 1 82 ? 34.464 17.320 -30.305 1.00 53.78 82 HIS A C 1
ATOM 631 O O . HIS A 1 82 ? 35.440 18.059 -30.147 1.00 53.78 82 HIS A O 1
ATOM 637 N N . PHE A 1 83 ? 34.556 16.166 -30.977 1.00 51.22 83 PHE A N 1
ATOM 638 C CA . PHE A 1 83 ? 35.809 15.650 -31.543 1.00 51.22 83 PHE A CA 1
ATOM 639 C C . PHE A 1 83 ? 36.3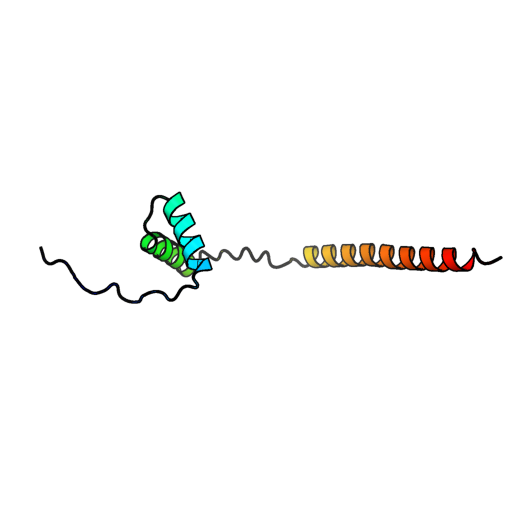31 16.481 -32.730 1.00 51.22 83 PHE A C 1
ATOM 641 O O . PHE A 1 83 ? 37.536 16.696 -32.865 1.00 51.22 83 PHE A O 1
ATOM 648 N N . LEU A 1 84 ? 35.444 17.002 -33.586 1.00 54.31 84 LEU A N 1
ATOM 649 C CA . LEU A 1 84 ? 35.848 17.852 -34.714 1.00 54.31 84 LEU A CA 1
ATOM 650 C C . LEU A 1 84 ? 36.249 19.272 -34.275 1.00 54.31 84 LEU A C 1
ATOM 652 O O . LEU A 1 84 ? 37.155 19.851 -34.872 1.00 54.31 84 LEU A O 1
ATOM 656 N N . ARG A 1 85 ? 35.661 19.815 -33.196 1.00 53.22 85 ARG A N 1
ATOM 657 C CA . ARG A 1 85 ? 36.054 21.127 -32.641 1.00 53.22 85 ARG A CA 1
ATOM 658 C C . ARG A 1 85 ? 37.415 21.114 -31.950 1.00 53.22 85 ARG A C 1
ATOM 660 O O . ARG A 1 85 ? 38.158 22.082 -32.062 1.00 53.22 85 ARG A O 1
ATOM 667 N N . THR A 1 86 ? 37.765 20.028 -31.262 1.00 56.47 86 THR A N 1
ATOM 668 C CA . THR A 1 86 ? 39.051 19.919 -30.548 1.00 56.47 86 THR A CA 1
ATOM 669 C C . THR A 1 86 ? 40.248 19.722 -31.482 1.00 56.47 86 THR A C 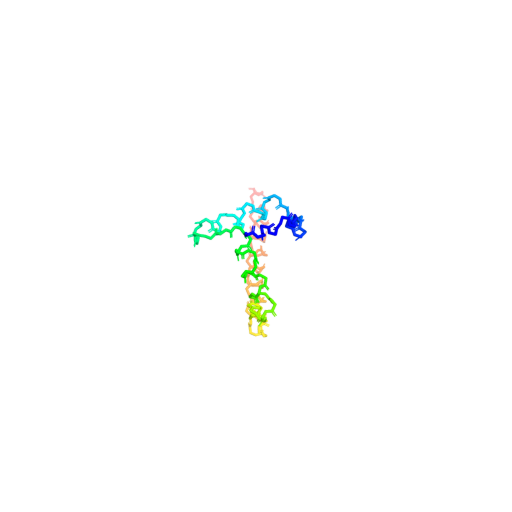1
ATOM 671 O O . THR A 1 86 ? 41.361 20.070 -31.103 1.00 56.47 86 THR A O 1
ATOM 674 N N . ARG A 1 87 ? 40.049 19.247 -32.723 1.00 52.34 87 ARG A N 1
ATOM 675 C CA . ARG A 1 87 ? 41.134 19.126 -33.721 1.00 52.34 87 ARG A CA 1
ATOM 676 C C . ARG A 1 87 ? 41.322 20.358 -34.614 1.00 52.34 87 ARG A C 1
ATOM 678 O O . ARG A 1 87 ? 42.376 20.473 -35.224 1.00 52.34 87 ARG A O 1
ATOM 685 N N . GLN A 1 88 ? 40.355 21.277 -34.685 1.00 51.38 88 GLN A N 1
ATOM 686 C CA . GLN A 1 88 ? 40.474 22.512 -35.481 1.00 51.38 88 GLN A CA 1
ATOM 687 C C . GLN A 1 88 ? 41.087 23.699 -34.716 1.00 51.38 88 GLN A C 1
ATOM 689 O O . GLN A 1 88 ? 41.404 24.709 -35.330 1.00 51.38 88 GLN A O 1
ATOM 694 N N . ALA A 1 89 ? 41.280 23.580 -33.398 1.00 50.78 89 ALA A N 1
ATOM 695 C CA . ALA A 1 89 ? 41.892 24.617 -32.557 1.00 50.78 89 ALA A CA 1
ATOM 696 C C . ALA A 1 89 ? 43.422 24.469 -32.393 1.00 50.78 89 ALA A C 1
ATOM 698 O O . ALA A 1 89 ? 44.015 25.134 -31.549 1.00 50.78 89 ALA A O 1
ATOM 699 N N . VAL A 1 90 ? 44.059 23.590 -33.176 1.00 51.22 90 VAL A N 1
ATOM 700 C CA . VAL A 1 90 ? 45.521 23.434 -33.236 1.00 51.22 90 VAL A CA 1
ATOM 701 C C . VAL A 1 90 ? 45.982 23.764 -34.656 1.00 51.22 90 VAL A C 1
ATOM 703 O O . VAL A 1 90 ? 46.259 22.869 -35.450 1.00 51.22 90 VAL A O 1
ATOM 706 N N . CYS A 1 91 ? 45.984 25.054 -34.982 1.00 40.88 91 CYS A N 1
ATOM 707 C CA . CYS A 1 91 ? 46.737 25.690 -36.064 1.00 40.88 91 CYS A CA 1
ATOM 708 C C . CYS A 1 91 ? 47.077 27.106 -35.599 1.00 40.88 91 CYS A C 1
ATOM 710 O O . CYS A 1 91 ? 46.140 27.794 -35.134 1.00 40.88 91 CYS A O 1
#

Foldseek 3Di:
DDDPPDDPPDDPPDDPVVLVVLCVVCVVVVHDSVVSVVVVVCCVVVPVPPPPPPVQDPVNVVVVVVVVVVVVVVVVVVVVVVVVVVVVPPD

pLDDT: mean 70.48, std 15.19, range [39.38, 90.19]

Mean predicted aligned error: 17.98 Å

InterPro domains:
  IPR010985 Ribbon-helix-helix [SSF47598] (9-49)
  IPR013321 Arc-type ribbon-helix-helix [G3DSA:1.10.1220.10] (6-77)

Sequence (91 aa):
MTEDTRPQPYSLRLEPETRARIEALAKANGRSLNTQIALMLDEWLAGGHADEGKGLTVEDVRRIAAEVFQNSAIAINSDRCHFLRTRQAVC

Radius of gyration: 27.97 Å; Cα contacts (8 Å, |Δi|>4): 17; chains: 1; bounding box: 66×40×66 Å

Solvent-accessible surface area (backbone atoms only — not comparable to full-atom values): 5599 Å² total; per-residue (Å²): 133,86,77,82,80,68,73,75,83,72,81,79,89,61,56,70,68,60,47,52,52,48,43,52,53,12,57,77,70,76,44,52,52,67,60,46,51,50,50,53,49,50,41,55,72,72,55,64,65,67,64,81,65,71,67,76,45,74,67,52,54,52,51,54,52,52,52,54,52,52,56,50,54,51,51,56,51,51,54,50,51,55,56,56,53,68,62,69,75,74,121